Protein AF-A0A1V3X503-F1 (afdb_monomer)

Sequence (47 aa):
MPIPYVEPEDISEAVLFLASDAARYITGQQLRVDGGGFLKVKPWSGG

Foldseek 3Di:
DPDPWDDPVLVVVVVVCCVDPVVVPPPPDDDDDTVCPPDPPDPCPDD

Radius of gyration: 14.71 Å; Cα contacts (8 Å, |Δi|>4): 17; chains: 1; bounding box: 23×39×30 Å

Structure (mmCIF, N/CA/C/O backbone):
data_AF-A0A1V3X503-F1
#
_entry.id   AF-A0A1V3X503-F1
#
loop_
_atom_site.group_PDB
_atom_site.id
_atom_site.type_symbol
_atom_site.label_atom_id
_atom_site.label_alt_id
_atom_site.label_comp_id
_atom_site.label_asym_id
_atom_site.label_entity_id
_atom_site.label_seq_id
_atom_site.pdbx_PDB_ins_code
_atom_site.Cartn_x
_atom_site.Cartn_y
_atom_site.Cartn_z
_atom_site.occupancy
_atom_site.B_iso_or_equiv
_atom_site.auth_seq_id
_atom_site.auth_comp_id
_atom_site.auth_asym_id
_atom_site.auth_atom_id
_atom_site.pdbx_PDB_model_num
ATOM 1 N N . M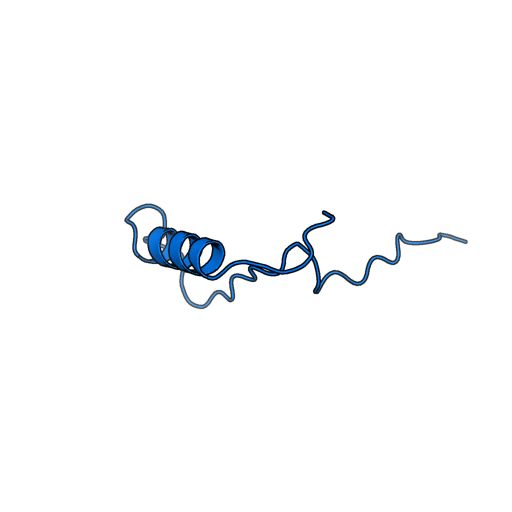ET A 1 1 ? 4.011 -5.913 -18.686 1.00 58.62 1 MET A N 1
ATOM 2 C CA . MET A 1 1 ? 3.418 -4.651 -19.176 1.00 58.62 1 MET A CA 1
ATOM 3 C C . MET A 1 1 ? 4.568 -3.669 -19.329 1.00 58.62 1 MET A C 1
ATOM 5 O O . MET A 1 1 ? 5.333 -3.576 -18.379 1.00 58.62 1 MET A O 1
ATOM 9 N N . PRO A 1 2 ? 4.805 -3.049 -20.496 1.00 70.38 2 PRO A N 1
ATOM 10 C CA . PRO A 1 2 ? 5.985 -2.211 -20.673 1.00 70.38 2 PRO A CA 1
ATOM 11 C C . PRO A 1 2 ? 5.732 -0.831 -20.056 1.00 70.38 2 PRO A C 1
ATOM 13 O O . PRO A 1 2 ? 5.346 0.102 -20.752 1.00 70.38 2 PRO A O 1
ATOM 16 N N . ILE A 1 3 ? 5.922 -0.729 -18.742 1.00 83.62 3 ILE A N 1
ATOM 17 C CA . ILE A 1 3 ? 6.095 0.547 -18.044 1.00 83.62 3 ILE A CA 1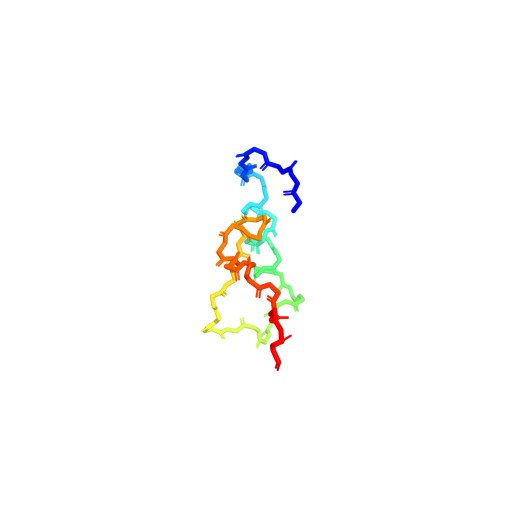
ATOM 18 C C . ILE A 1 3 ? 7.571 0.657 -17.632 1.00 83.62 3 ILE A C 1
ATOM 20 O O . ILE A 1 3 ? 8.146 -0.352 -17.215 1.00 83.62 3 ILE A O 1
ATOM 24 N N . PRO A 1 4 ? 8.222 1.821 -17.814 1.00 83.06 4 PRO A N 1
ATOM 25 C CA . PRO A 1 4 ? 9.655 1.968 -17.553 1.00 83.06 4 PRO A CA 1
ATOM 26 C C . PRO A 1 4 ? 9.988 1.860 -16.059 1.00 83.06 4 PRO A C 1
ATOM 28 O O . PRO A 1 4 ? 11.036 1.330 -15.698 1.00 83.06 4 PRO A O 1
ATOM 31 N N . TYR A 1 5 ? 9.089 2.336 -15.203 1.00 89.00 5 TYR A N 1
ATOM 32 C CA . TYR A 1 5 ? 9.127 2.220 -13.750 1.00 89.00 5 TYR A CA 1
ATOM 33 C C . TYR A 1 5 ? 7.712 2.456 -13.202 1.00 89.00 5 TYR A C 1
ATOM 35 O O . TYR A 1 5 ? 6.817 2.865 -13.940 1.00 89.00 5 TYR A O 1
ATOM 43 N N . VAL A 1 6 ? 7.516 2.122 -11.928 1.00 93.56 6 VAL A N 1
ATOM 44 C CA . VAL A 1 6 ? 6.296 2.433 -11.170 1.00 93.56 6 VAL A CA 1
ATOM 45 C C . VAL A 1 6 ? 6.432 3.847 -10.615 1.00 93.56 6 VAL A C 1
ATOM 47 O O . VAL A 1 6 ? 7.509 4.195 -10.118 1.00 93.56 6 VAL A O 1
ATOM 50 N N . GLU A 1 7 ? 5.373 4.644 -10.701 1.00 95.75 7 GLU A N 1
ATOM 51 C CA . GLU A 1 7 ? 5.372 6.022 -10.208 1.00 95.75 7 GLU A CA 1
ATOM 52 C C . GLU A 1 7 ? 4.997 6.073 -8.710 1.00 95.75 7 GLU A C 1
ATOM 54 O O . GLU A 1 7 ? 4.347 5.157 -8.190 1.00 95.75 7 GLU A O 1
ATOM 59 N N . PRO A 1 8 ? 5.383 7.126 -7.967 1.00 96.75 8 PRO A N 1
ATOM 60 C CA . PRO A 1 8 ? 5.008 7.283 -6.557 1.00 96.75 8 PRO A CA 1
ATOM 61 C C . PRO A 1 8 ? 3.490 7.241 -6.299 1.00 96.75 8 PRO A C 1
ATOM 63 O O . PRO A 1 8 ? 3.040 6.760 -5.250 1.00 96.75 8 PRO A O 1
ATOM 66 N N . GLU A 1 9 ? 2.692 7.722 -7.248 1.00 97.75 9 GLU A N 1
ATOM 67 C CA . GLU A 1 9 ? 1.231 7.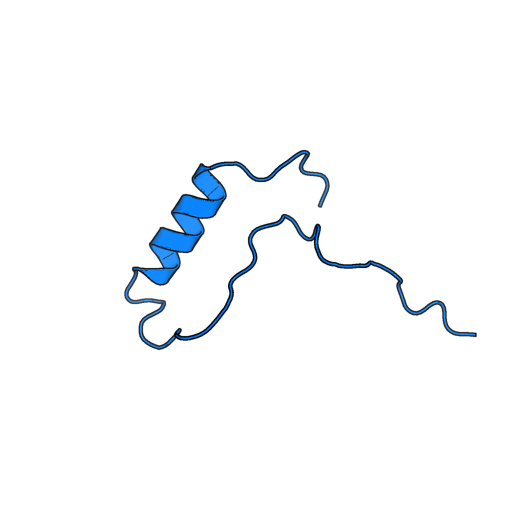738 -7.178 1.00 97.75 9 GLU A CA 1
ATOM 68 C C . GLU A 1 9 ? 0.649 6.318 -7.182 1.00 97.75 9 GLU A C 1
ATOM 70 O O . GLU A 1 9 ? -0.264 6.038 -6.409 1.00 97.75 9 GLU A O 1
ATOM 75 N N . ASP A 1 10 ? 1.234 5.386 -7.942 1.00 95.94 10 ASP A N 1
ATOM 76 C CA . ASP A 1 10 ? 0.788 3.986 -7.983 1.00 95.94 10 ASP A CA 1
ATOM 77 C C . ASP A 1 10 ? 0.922 3.309 -6.607 1.00 95.94 10 ASP A C 1
ATOM 79 O O . ASP A 1 10 ? 0.084 2.498 -6.198 1.00 95.94 10 ASP A O 1
ATOM 83 N N . ILE A 1 11 ? 1.973 3.662 -5.858 1.00 97.00 11 ILE A N 1
ATOM 84 C CA . ILE A 1 11 ? 2.166 3.188 -4.482 1.00 97.00 11 ILE A CA 1
ATOM 85 C C . ILE A 1 11 ? 1.137 3.827 -3.552 1.00 97.00 11 ILE A C 1
ATOM 87 O O . ILE A 1 11 ? 0.565 3.145 -2.700 1.00 97.00 11 ILE A O 1
ATOM 91 N N . SER A 1 12 ? 0.886 5.123 -3.722 1.00 98.31 12 SER A N 1
ATOM 92 C CA . SER A 1 12 ? -0.059 5.878 -2.896 1.00 98.31 12 SER A CA 1
ATOM 93 C C . SER A 1 12 ? -1.487 5.347 -3.043 1.00 98.31 12 SER A C 1
ATOM 95 O O . SER A 1 12 ? -2.169 5.170 -2.035 1.00 98.31 12 SER A O 1
ATOM 97 N N . GLU A 1 13 ? -1.909 4.988 -4.255 1.00 98.25 13 GLU A N 1
ATOM 98 C CA . GLU A 1 13 ? -3.209 4.354 -4.510 1.00 98.25 13 GLU A CA 1
ATOM 99 C C . GLU A 1 13 ? -3.316 2.961 -3.867 1.00 98.25 13 GLU A C 1
ATOM 101 O O . GLU A 1 13 ? -4.339 2.617 -3.269 1.00 98.25 13 GLU A O 1
ATOM 106 N N . ALA A 1 14 ? -2.244 2.160 -3.898 1.00 98.06 14 A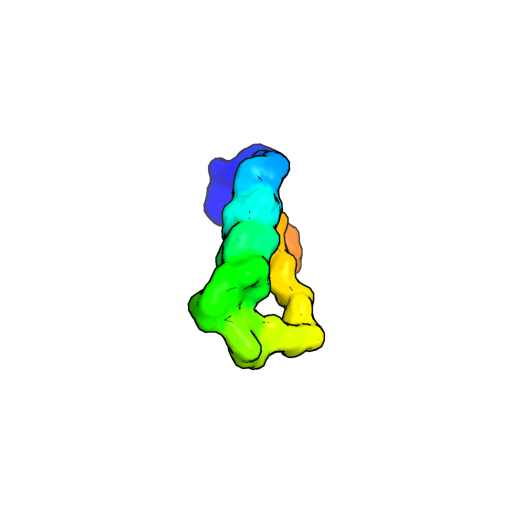LA A N 1
ATOM 107 C CA . ALA A 1 14 ? -2.221 0.871 -3.204 1.00 98.06 14 ALA A CA 1
ATOM 108 C C . ALA A 1 14 ? -2.323 1.033 -1.675 1.00 98.06 14 ALA A C 1
ATOM 110 O O . ALA A 1 14 ? -3.012 0.256 -1.009 1.00 98.06 14 ALA A O 1
ATOM 111 N N . VAL A 1 15 ? -1.677 2.061 -1.115 1.00 98.00 15 VAL A N 1
ATOM 112 C CA . VAL A 1 15 ? -1.800 2.416 0.307 1.00 98.00 15 VAL A CA 1
ATOM 113 C C . VAL A 1 15 ? -3.216 2.897 0.624 1.00 98.00 15 VAL A C 1
ATOM 115 O O . VAL A 1 15 ? -3.789 2.455 1.619 1.00 98.00 15 VAL A O 1
ATOM 118 N N . LEU A 1 16 ? -3.803 3.744 -0.226 1.00 98.38 16 LEU A N 1
ATOM 119 C CA . LEU A 1 16 ? -5.177 4.226 -0.078 1.00 98.38 16 LEU A CA 1
ATOM 120 C C . LEU A 1 16 ? -6.172 3.061 -0.048 1.00 98.38 16 LEU A C 1
ATOM 122 O O . LEU A 1 16 ? -7.040 3.020 0.825 1.00 98.38 16 LEU A O 1
ATOM 126 N N . PHE A 1 17 ? -6.010 2.078 -0.937 1.00 98.31 17 PHE A N 1
ATOM 127 C CA . PHE A 1 17 ? -6.803 0.852 -0.907 1.00 98.31 17 PHE A CA 1
ATOM 128 C C . PHE A 1 17 ? -6.666 0.117 0.433 1.00 98.31 17 PHE A C 1
ATOM 130 O O . PHE A 1 17 ? -7.685 -0.198 1.052 1.00 98.31 17 PHE A O 1
ATOM 137 N N . LEU A 1 18 ? -5.438 -0.120 0.910 1.00 98.12 18 LEU A N 1
ATOM 138 C CA . LEU A 1 18 ? -5.197 -0.815 2.182 1.00 98.12 18 LEU A CA 1
ATOM 139 C C . LEU A 1 18 ? -5.742 -0.050 3.399 1.00 98.12 18 LEU A C 1
ATOM 141 O O . LEU A 1 18 ? -6.133 -0.675 4.381 1.00 98.12 18 LEU A O 1
ATOM 145 N N . ALA A 1 19 ? -5.790 1.280 3.335 1.00 98.00 19 ALA A N 1
ATOM 146 C CA . ALA A 1 19 ? -6.361 2.129 4.377 1.00 98.00 19 ALA A CA 1
ATOM 147 C C . ALA A 1 19 ? -7.899 2.221 4.326 1.00 98.00 19 ALA A C 1
ATOM 149 O O . ALA A 1 19 ? -8.511 2.753 5.251 1.00 98.00 19 ALA A O 1
ATOM 150 N N . SER A 1 20 ? -8.528 1.737 3.253 1.00 98.62 20 SER A N 1
ATOM 151 C CA . SER A 1 20 ? -9.973 1.836 3.043 1.00 98.62 20 SER A CA 1
ATOM 152 C C . SER A 1 20 ? -10.764 0.686 3.679 1.00 98.62 20 SER A C 1
ATOM 154 O O . SER A 1 20 ? -10.246 -0.406 3.927 1.00 98.62 20 SER A O 1
ATOM 156 N N . ASP A 1 21 ? -12.078 0.880 3.822 1.00 98.56 21 ASP A N 1
ATOM 157 C CA . ASP A 1 21 ? -13.014 -0.158 4.285 1.00 98.56 21 ASP A CA 1
ATOM 158 C C . ASP A 1 21 ? -13.047 -1.403 3.380 1.00 98.56 21 ASP A C 1
ATOM 160 O O . ASP A 1 21 ? -13.431 -2.497 3.819 1.00 98.56 21 ASP A O 1
ATOM 164 N N . ALA A 1 22 ? -12.633 -1.267 2.115 1.00 98.31 22 ALA A N 1
ATOM 165 C CA . ALA A 1 22 ? -12.547 -2.385 1.180 1.00 98.31 22 ALA A CA 1
ATOM 166 C C . ALA A 1 22 ? -11.481 -3.409 1.606 1.00 98.31 22 ALA A C 1
ATOM 168 O O . ALA A 1 22 ? -11.627 -4.599 1.324 1.00 98.31 22 ALA A O 1
ATOM 169 N N . ALA A 1 23 ? -10.453 -2.972 2.337 1.00 98.44 23 ALA A N 1
ATOM 170 C CA . ALA A 1 23 ? -9.369 -3.816 2.821 1.00 98.44 23 ALA A CA 1
ATOM 171 C C . ALA A 1 23 ? -9.544 -4.261 4.285 1.00 98.44 23 ALA A C 1
ATOM 173 O O . ALA A 1 23 ? -8.616 -4.828 4.855 1.00 98.44 23 ALA A O 1
ATOM 174 N N . ARG A 1 24 ? -10.729 -4.089 4.899 1.00 98.25 24 ARG A N 1
ATOM 175 C CA . ARG A 1 24 ? -10.963 -4.309 6.349 1.00 98.25 24 ARG A CA 1
ATOM 176 C C . ARG A 1 24 ? -10.577 -5.686 6.915 1.00 98.25 24 ARG A C 1
ATOM 178 O O . ARG A 1 24 ? -10.485 -5.841 8.128 1.00 98.25 24 ARG A O 1
ATOM 185 N N . TYR A 1 25 ? -10.381 -6.689 6.061 1.00 98.19 25 TYR A N 1
ATOM 186 C CA . TYR A 1 25 ? -9.942 -8.034 6.454 1.00 98.19 25 TYR A CA 1
ATOM 187 C C . TYR A 1 25 ? -8.615 -8.460 5.813 1.00 98.19 25 TYR A C 1
ATOM 189 O O . TYR A 1 25 ? -8.227 -9.623 5.912 1.00 98.19 25 TYR A O 1
ATOM 197 N N . ILE A 1 26 ? -7.913 -7.543 5.148 1.00 97.50 26 ILE A N 1
ATOM 198 C CA . ILE A 1 26 ? -6.619 -7.795 4.521 1.00 97.50 26 ILE A CA 1
ATOM 199 C C . ILE A 1 26 ? -5.537 -7.366 5.509 1.00 97.50 26 ILE A C 1
ATOM 201 O O . ILE A 1 26 ? -5.362 -6.188 5.796 1.00 97.5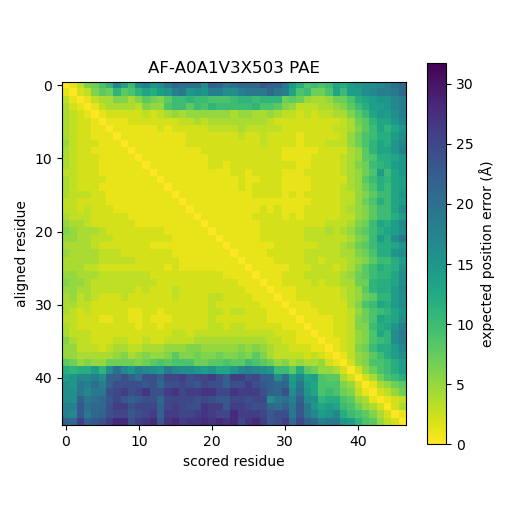0 26 ILE A O 1
ATOM 205 N N . THR A 1 27 ? -4.804 -8.338 6.045 1.00 97.12 27 THR A N 1
ATOM 206 C CA . THR A 1 27 ? -3.706 -8.091 6.983 1.00 97.12 27 THR A CA 1
ATOM 207 C C . THR A 1 27 ? -2.592 -9.121 6.812 1.00 97.12 27 THR A C 1
ATOM 209 O O . THR A 1 27 ? -2.806 -10.210 6.271 1.00 97.12 27 THR A O 1
ATOM 212 N N . GLY A 1 28 ? -1.376 -8.756 7.226 1.00 97.00 28 GLY A N 1
ATOM 213 C CA . GLY A 1 28 ? -0.185 -9.609 7.139 1.00 97.00 28 GLY A CA 1
ATOM 214 C C . GLY A 1 28 ? 0.263 -9.955 5.713 1.00 97.00 28 GLY A C 1
ATOM 215 O O . GLY A 1 28 ? 1.116 -10.820 5.544 1.00 97.00 28 GLY A O 1
ATOM 216 N N . GLN A 1 29 ? -0.309 -9.312 4.692 1.00 96.62 29 GLN A N 1
ATOM 217 C CA . GLN A 1 29 ? 0.019 -9.561 3.290 1.00 96.62 29 GLN A CA 1
ATOM 218 C C . GLN A 1 29 ? 1.075 -8.584 2.779 1.00 96.62 29 GLN A C 1
ATOM 220 O O . GLN A 1 29 ? 1.085 -7.408 3.138 1.00 96.62 29 GLN A O 1
ATOM 225 N N . GLN A 1 30 ? 1.928 -9.067 1.878 1.00 94.94 30 GLN A N 1
ATOM 226 C CA . GLN A 1 30 ? 2.802 -8.225 1.068 1.00 94.94 30 GLN A CA 1
ATOM 227 C C . GLN A 1 30 ? 2.151 -8.001 -0.297 1.00 94.94 30 GLN A C 1
ATOM 229 O O . GLN A 1 30 ? 2.090 -8.917 -1.117 1.00 94.94 30 GLN A O 1
ATOM 234 N N . LEU A 1 31 ? 1.678 -6.780 -0.547 1.00 95.06 31 LEU A N 1
ATOM 235 C CA . LEU A 1 31 ? 1.170 -6.377 -1.855 1.00 95.06 31 LEU A CA 1
ATOM 236 C C . LEU A 1 31 ? 2.318 -5.801 -2.690 1.00 95.06 31 LEU A C 1
ATOM 238 O O . LEU A 1 31 ? 2.879 -4.761 -2.350 1.00 95.06 31 LEU A O 1
ATOM 242 N N . ARG A 1 32 ? 2.686 -6.485 -3.777 1.00 93.38 32 ARG A N 1
ATOM 243 C CA . ARG A 1 32 ? 3.689 -5.981 -4.722 1.00 93.38 32 ARG A CA 1
ATOM 244 C C . ARG A 1 32 ? 3.052 -5.059 -5.749 1.00 93.38 32 ARG A C 1
ATOM 246 O O . ARG A 1 32 ? 2.099 -5.448 -6.416 1.00 93.38 32 ARG A O 1
ATOM 253 N N . VAL A 1 33 ? 3.662 -3.894 -5.926 1.00 95.00 33 VAL A N 1
ATOM 254 C CA . VAL A 1 33 ? 3.334 -2.927 -6.976 1.00 95.00 33 VAL A CA 1
ATOM 255 C C . VAL A 1 33 ? 4.609 -2.691 -7.783 1.00 95.00 33 VAL A C 1
ATOM 257 O O . VAL A 1 33 ? 5.406 -1.818 -7.467 1.00 95.00 33 VAL A O 1
ATOM 260 N N . ASP A 1 34 ? 4.877 -3.567 -8.752 1.00 91.62 34 ASP A N 1
ATOM 261 C CA . ASP A 1 34 ? 6.147 -3.590 -9.497 1.00 91.62 34 ASP A CA 1
ATOM 262 C C . ASP A 1 34 ? 5.968 -3.744 -11.017 1.00 91.62 34 ASP A C 1
ATOM 264 O O . ASP A 1 34 ? 6.916 -4.079 -11.729 1.00 91.62 34 ASP A O 1
ATOM 268 N N . GLY A 1 35 ? 4.742 -3.578 -11.523 1.00 90.50 35 GLY A N 1
ATOM 269 C CA . GLY A 1 35 ? 4.435 -3.755 -12.947 1.00 90.50 35 GLY A CA 1
ATOM 270 C C . GLY A 1 35 ? 4.670 -5.178 -13.480 1.00 90.50 35 GLY A C 1
ATOM 271 O O . GLY A 1 35 ? 4.746 -5.375 -14.697 1.00 90.50 35 GLY A O 1
ATOM 272 N N . GLY A 1 36 ? 4.799 -6.175 -12.596 1.00 88.94 36 GLY A N 1
ATOM 273 C CA . GLY A 1 36 ? 5.160 -7.547 -12.947 1.00 88.94 36 GLY A CA 1
ATOM 274 C C . GLY A 1 36 ? 6.670 -7.794 -13.022 1.00 88.94 36 GLY A C 1
ATOM 275 O O . GLY A 1 36 ? 7.075 -8.851 -13.503 1.00 88.94 36 GLY A O 1
ATOM 276 N N . GLY A 1 37 ? 7.508 -6.865 -12.549 1.00 86.44 37 GLY A N 1
ATOM 277 C CA . GLY A 1 37 ? 8.970 -6.986 -12.572 1.00 86.44 37 GLY A CA 1
ATOM 278 C C . GLY A 1 37 ? 9.522 -8.169 -11.764 1.00 86.44 37 GLY A C 1
ATOM 279 O O . GLY A 1 37 ? 10.561 -8.725 -12.121 1.00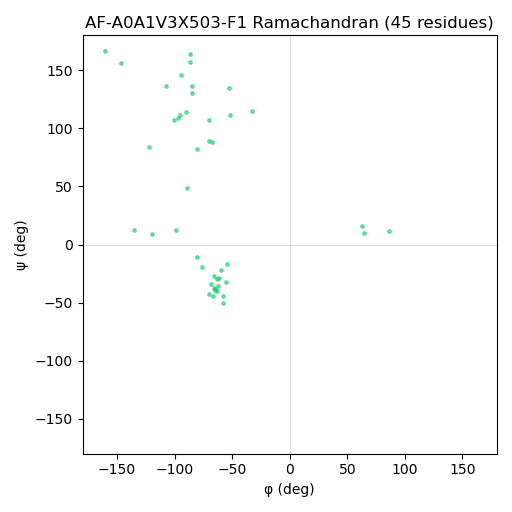 86.44 37 GLY A O 1
ATOM 280 N N . PHE A 1 38 ? 8.829 -8.610 -10.709 1.00 85.38 38 PHE A N 1
ATOM 281 C CA . PHE A 1 38 ? 9.233 -9.794 -9.946 1.00 85.38 38 PHE A CA 1
ATOM 282 C C . PHE A 1 38 ? 8.919 -11.122 -10.648 1.00 85.38 38 PHE A C 1
ATOM 284 O O . PHE A 1 38 ? 9.513 -12.155 -10.319 1.00 85.38 38 PHE A O 1
ATOM 291 N N . LEU A 1 39 ? 8.003 -11.128 -11.617 1.00 83.00 39 LEU A N 1
ATOM 292 C CA . LEU A 1 39 ? 7.657 -12.345 -12.335 1.00 83.00 39 LEU A CA 1
ATOM 293 C C . LEU A 1 39 ? 8.835 -12.755 -13.224 1.00 83.00 39 LEU A C 1
ATOM 295 O O . LEU A 1 39 ? 9.082 -12.175 -14.279 1.00 83.00 39 LEU A O 1
ATOM 299 N N . LYS A 1 40 ? 9.548 -13.818 -12.834 1.00 67.38 40 LYS A N 1
ATOM 300 C CA . LYS A 1 40 ? 10.433 -14.536 -13.756 1.00 67.38 40 LYS A CA 1
ATOM 301 C C . LYS A 1 40 ? 9.554 -15.263 -14.765 1.00 67.38 40 LYS A C 1
ATOM 303 O O . LYS A 1 40 ? 9.175 -16.412 -14.549 1.00 67.38 40 LYS A O 1
ATOM 308 N N . VAL A 1 41 ? 9.218 -14.598 -15.864 1.00 67.19 41 VAL A N 1
ATOM 309 C CA . VAL A 1 41 ? 8.580 -15.252 -17.007 1.00 67.19 41 VAL A CA 1
ATOM 310 C C . VAL A 1 41 ? 9.600 -16.214 -17.623 1.00 67.19 41 VAL A C 1
ATOM 312 O O . VAL A 1 41 ? 10.355 -15.868 -18.524 1.00 67.19 41 VAL A O 1
ATOM 315 N N . LYS A 1 42 ? 9.635 -17.450 -17.127 1.00 61.59 42 LYS A N 1
ATOM 316 C CA . LYS A 1 42 ? 9.776 -18.597 -18.017 1.00 61.59 42 LYS A CA 1
ATOM 317 C C . LYS A 1 42 ? 8.369 -19.161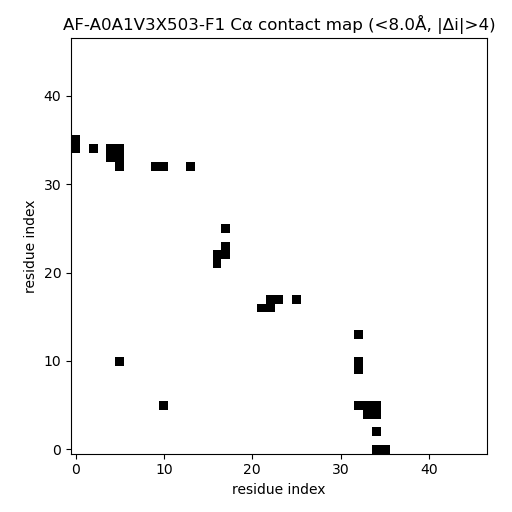 -18.165 1.00 61.59 42 LYS A C 1
ATOM 319 O O . LYS A 1 42 ? 7.879 -19.762 -17.209 1.00 61.59 42 LYS A O 1
ATOM 324 N N . PRO A 1 43 ? 7.701 -18.987 -19.318 1.00 64.56 43 PRO A N 1
ATOM 325 C CA . PRO A 1 43 ? 6.638 -19.912 -19.665 1.00 64.56 43 PRO A CA 1
ATOM 326 C C . PRO A 1 43 ? 7.263 -21.305 -19.569 1.00 64.56 43 PRO A C 1
ATOM 328 O O . PRO A 1 43 ? 8.405 -21.491 -20.001 1.00 64.56 43 PRO A O 1
ATOM 331 N N . TRP A 1 44 ? 6.577 -22.256 -18.940 1.00 70.31 44 TRP A N 1
ATOM 332 C CA . TRP A 1 44 ? 7.012 -23.647 -18.974 1.00 70.31 44 TRP A CA 1
ATOM 333 C C . TRP A 1 44 ? 7.224 -24.031 -20.443 1.00 70.31 44 TRP A C 1
ATOM 335 O O . TRP A 1 44 ? 6.284 -24.049 -21.232 1.00 70.31 44 TRP A O 1
ATOM 345 N N . SER A 1 45 ? 8.479 -24.252 -20.828 1.00 65.88 45 SER A N 1
ATOM 346 C CA . SER A 1 45 ? 8.873 -24.583 -22.195 1.00 65.88 45 SER A CA 1
ATOM 347 C C . SER A 1 45 ? 8.841 -26.095 -22.375 1.00 65.88 45 SER A C 1
ATOM 349 O O . SER A 1 45 ? 9.854 -26.664 -22.771 1.00 65.88 45 SER A O 1
ATOM 351 N N . GLY A 1 46 ? 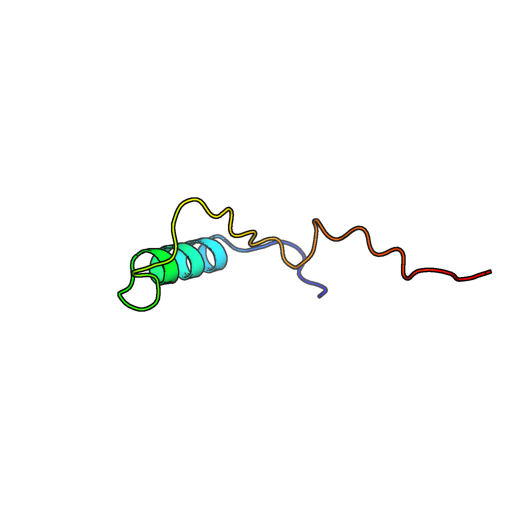7.734 -26.722 -21.958 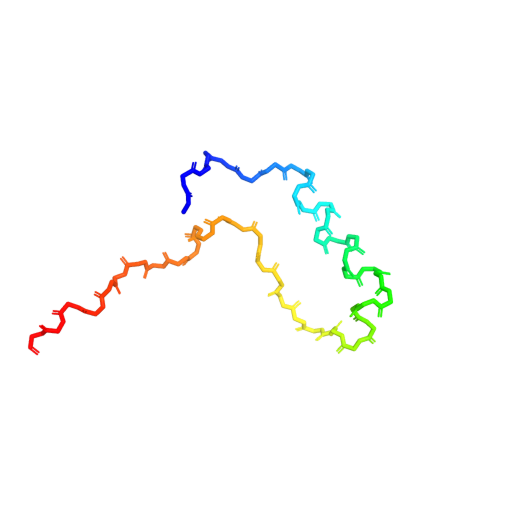1.00 68.31 46 GLY A N 1
ATOM 352 C CA . GLY A 1 46 ? 7.559 -28.170 -21.902 1.00 68.31 46 GLY A CA 1
ATOM 353 C C . GLY A 1 46 ? 8.307 -28.902 -23.005 1.00 68.31 46 GLY A C 1
ATOM 354 O O . GLY A 1 46 ? 8.028 -28.684 -24.182 1.00 68.31 46 GLY A O 1
ATOM 355 N N . GLY A 1 47 ? 9.290 -29.702 -22.594 1.00 55.31 47 GLY A N 1
ATOM 356 C CA . GLY A 1 47 ? 9.760 -30.832 -23.385 1.00 55.31 47 GLY A CA 1
ATOM 357 C C . GLY A 1 47 ? 8.804 -31.995 -23.201 1.00 55.31 47 GLY A C 1
ATOM 358 O O . GLY A 1 47 ? 8.245 -32.103 -22.083 1.00 55.31 47 GLY A O 1
#

Solvent-accessible surface area (backbone atoms only — not comparable to full-atom values): 3374 Å² total; per-residue (Å²): 107,101,62,98,68,78,54,75,64,63,54,50,52,54,50,50,47,62,75,33,80,90,26,75,86,70,72,98,71,87,84,85,85,55,69,62,70,84,60,79,84,66,75,84,78,78,126

Organism: Mycobacterium kansasii (NCBI:txid1768)

Mean predicted aligned error: 6.62 Å

Secondary structure (DSSP, 8-state):
---SS--HHHHHHHHHHHHSGGGTT--S-----STTTT---------

InterPro domains:
  IPR002347 Short-chain dehydrogenase/reductase SDR [PF13561] (6-36)
  IPR036291 NAD(P)-binding domain superfamily [SSF51735] (5-37)

Nearest PDB structures (foldseek):
  2foi-assembly1_C  TM=9.448E-01  e=7.679E-01  Plasmodium falciparum 3D7

pLDDT: mean 88.3, std 13.06, range [55.31, 98.62]